Protein AF-A0A183L2C4-F1 (afdb_monomer_lite)

Sequence (84 aa):
LFQVGNLCDFVSVLNTARSYGLKTTVHIAETADQSEDWSKFLRLHLPDRLGHGIFLTNSDENSVLAREIVLKSQIPLGIVHFYC

Structure (mmCIF, N/CA/C/O backbone):
data_AF-A0A183L2C4-F1
#
_entry.id   AF-A0A183L2C4-F1
#
loop_
_atom_site.group_PDB
_atom_site.id
_atom_site.type_symbol
_atom_site.label_atom_id
_atom_site.label_alt_id
_atom_site.label_comp_id
_atom_site.label_asym_id
_atom_site.label_entity_id
_atom_site.label_seq_id
_atom_site.pdbx_PDB_ins_code
_atom_site.Cartn_x
_atom_site.Cartn_y
_atom_site.Cartn_z
_atom_site.occupancy
_atom_site.B_iso_or_equiv
_atom_site.auth_seq_id
_atom_site.auth_comp_id
_atom_site.auth_asym_id
_atom_site.auth_atom_id
_atom_site.pdbx_PDB_model_num
ATOM 1 N N . LEU A 1 1 ? -14.624 -3.249 -24.653 1.00 47.22 1 LEU A N 1
ATOM 2 C 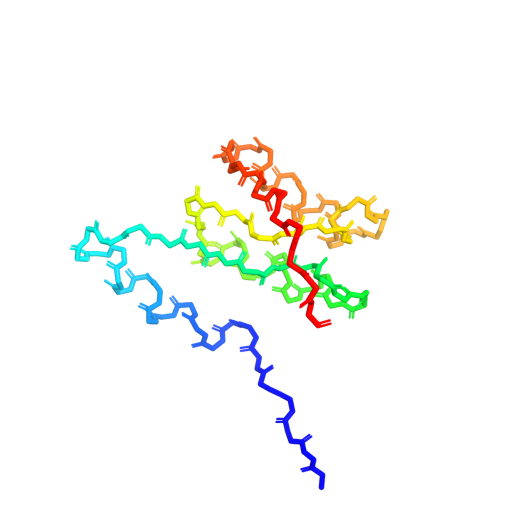CA . LEU A 1 1 ? -13.573 -2.468 -23.966 1.00 47.22 1 LEU A CA 1
ATOM 3 C C . LEU A 1 1 ? -13.735 -2.736 -22.480 1.00 47.22 1 LEU A C 1
ATOM 5 O O . LEU A 1 1 ? -14.722 -2.292 -21.914 1.00 47.22 1 LEU A O 1
ATOM 9 N N . PHE A 1 2 ? -12.877 -3.567 -21.890 1.00 51.09 2 PHE A N 1
ATOM 10 C CA . PHE A 1 2 ? -12.921 -3.819 -20.449 1.00 51.09 2 PHE A CA 1
ATOM 11 C C . PHE A 1 2 ? -12.341 -2.597 -19.736 1.00 51.09 2 PHE A C 1
ATOM 13 O O . PHE A 1 2 ? -11.217 -2.195 -20.030 1.00 51.09 2 PHE A O 1
ATOM 20 N N . GLN A 1 3 ? -13.122 -1.976 -18.856 1.00 58.88 3 GLN A N 1
ATOM 21 C CA . GLN A 1 3 ? -12.623 -0.920 -17.987 1.00 58.88 3 GLN A CA 1
ATOM 22 C C . GLN A 1 3 ? -11.847 -1.590 -16.852 1.00 58.88 3 GLN A C 1
ATOM 24 O O . GLN A 1 3 ? -12.422 -2.329 -16.055 1.00 58.88 3 GLN A O 1
ATOM 29 N N . VAL A 1 4 ? -10.535 -1.376 -16.818 1.00 68.12 4 VAL A N 1
ATOM 30 C CA . VAL A 1 4 ? -9.705 -1.754 -15.669 1.00 68.12 4 VAL A CA 1
ATOM 31 C C . VAL A 1 4 ? -10.068 -0.803 -14.523 1.00 68.12 4 VAL A C 1
ATOM 33 O O . VAL A 1 4 ? -10.149 0.407 -14.739 1.00 68.12 4 VAL A O 1
ATOM 36 N N . GLY A 1 5 ? -10.372 -1.343 -13.339 1.00 79.69 5 GLY A N 1
ATOM 37 C CA . GLY A 1 5 ? -10.709 -0.538 -12.155 1.00 79.69 5 GLY A CA 1
ATOM 38 C C . GLY A 1 5 ? -9.509 0.263 -11.639 1.00 79.69 5 GLY A C 1
ATOM 39 O O . GLY A 1 5 ? -8.368 -0.116 -11.898 1.00 79.69 5 GLY A O 1
ATOM 40 N N . ASN A 1 6 ? -9.749 1.358 -10.907 1.00 87.56 6 ASN A N 1
ATOM 41 C CA . ASN A 1 6 ? -8.678 2.169 -10.324 1.00 87.56 6 ASN A CA 1
ATOM 42 C C . ASN A 1 6 ? -8.438 1.782 -8.855 1.00 87.56 6 ASN A C 1
ATOM 44 O O . ASN A 1 6 ? -9.371 1.689 -8.058 1.00 87.56 6 ASN A O 1
ATOM 48 N N . LEU A 1 7 ? -7.171 1.594 -8.471 1.00 91.12 7 LEU A N 1
ATOM 49 C CA . LEU A 1 7 ? -6.788 1.237 -7.099 1.00 91.12 7 LEU A CA 1
ATOM 50 C C . LEU A 1 7 ? -7.296 2.256 -6.058 1.00 91.12 7 LEU A C 1
ATOM 52 O O . LEU A 1 7 ? -7.681 1.884 -4.948 1.00 91.12 7 LEU A O 1
ATOM 56 N N . CYS A 1 8 ? -7.334 3.542 -6.409 1.00 94.31 8 CYS A N 1
ATOM 57 C CA . CYS A 1 8 ? -7.778 4.609 -5.517 1.00 94.31 8 CYS A CA 1
ATOM 58 C C . CYS A 1 8 ? -9.283 4.565 -5.214 1.00 94.31 8 CYS A C 1
ATOM 60 O O . CYS A 1 8 ? -9.690 5.117 -4.191 1.00 94.31 8 CYS A O 1
ATOM 62 N N . ASP A 1 9 ? -10.099 3.880 -6.023 1.00 95.19 9 ASP A N 1
ATOM 63 C CA . ASP A 1 9 ? -11.541 3.743 -5.768 1.00 95.19 9 ASP A CA 1
ATOM 64 C C . ASP A 1 9 ? -11.810 2.988 -4.451 1.00 95.19 9 ASP A C 1
ATOM 66 O O . ASP A 1 9 ? -12.823 3.204 -3.782 1.00 95.19 9 ASP A O 1
ATOM 70 N N . PHE A 1 10 ? -10.859 2.156 -4.012 1.00 95.56 10 PHE A N 1
ATOM 71 C CA . PHE A 1 10 ? -10.956 1.370 -2.781 1.00 95.56 10 PHE A CA 1
ATOM 72 C C . PHE A 1 10 ? -10.530 2.126 -1.514 1.00 95.56 10 PHE A C 1
ATOM 74 O O . PHE A 1 10 ? -10.747 1.635 -0.405 1.00 95.56 10 PHE A O 1
ATOM 81 N N . VAL A 1 11 ? -9.955 3.328 -1.630 1.00 97.38 11 VAL A N 1
ATOM 82 C CA . VAL A 1 11 ? -9.450 4.094 -0.474 1.00 97.38 11 VAL A CA 1
ATOM 83 C C . VAL A 1 11 ? -10.544 4.325 0.566 1.00 97.38 11 VAL A C 1
ATOM 85 O O . VAL A 1 11 ? -10.310 4.134 1.759 1.00 97.38 11 VAL A O 1
ATOM 88 N N . SER A 1 12 ? -11.745 4.721 0.131 1.00 97.62 12 SER A N 1
ATOM 89 C CA . SER A 1 12 ? -12.840 5.042 1.052 1.00 97.62 12 SER A CA 1
ATOM 90 C C . SER A 1 12 ? -13.251 3.823 1.877 1.00 97.62 12 SER A C 1
ATOM 92 O O . SER A 1 12 ? -13.258 3.898 3.105 1.00 97.62 12 SER A O 1
ATOM 94 N N . VAL A 1 13 ? -13.499 2.682 1.226 1.00 97.62 13 VAL A N 1
ATOM 95 C CA . VAL A 1 13 ? -13.928 1.459 1.918 1.00 97.62 13 VAL A CA 1
ATOM 96 C C . VAL A 1 13 ? -1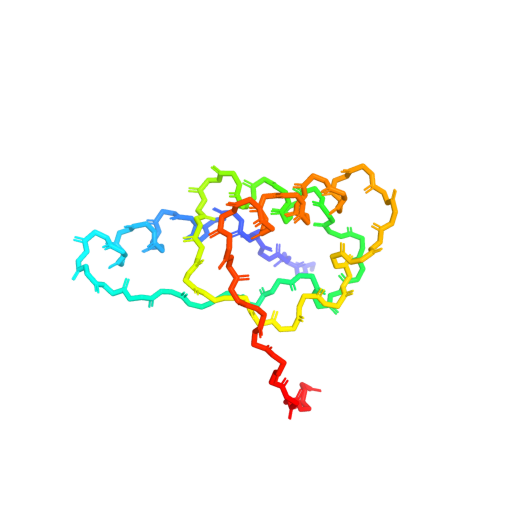2.835 0.900 2.835 1.00 97.62 13 VAL A C 1
ATOM 98 O O . VAL A 1 13 ? -13.140 0.458 3.943 1.00 97.62 13 VAL A O 1
ATOM 101 N N . LEU A 1 14 ? -11.559 0.981 2.442 1.00 97.81 14 LEU A N 1
ATOM 102 C CA . LEU A 1 14 ? -10.437 0.529 3.273 1.00 97.81 14 LEU A CA 1
ATOM 103 C C . LEU A 1 14 ? -10.219 1.431 4.495 1.00 97.81 14 LEU A C 1
ATOM 105 O O . LEU A 1 14 ? -9.965 0.935 5.595 1.00 97.81 14 LEU A O 1
ATOM 109 N N . ASN A 1 15 ? -10.374 2.748 4.339 1.00 97.81 15 ASN A N 1
ATOM 110 C CA . ASN A 1 15 ? -10.343 3.683 5.464 1.00 97.81 15 ASN A CA 1
ATOM 111 C C . ASN A 1 15 ? -11.523 3.453 6.419 1.00 97.81 15 ASN A C 1
ATOM 113 O O . ASN A 1 15 ? -11.336 3.474 7.637 1.00 97.81 15 ASN A O 1
ATOM 117 N N . THR A 1 16 ? -12.716 3.154 5.896 1.00 98.12 16 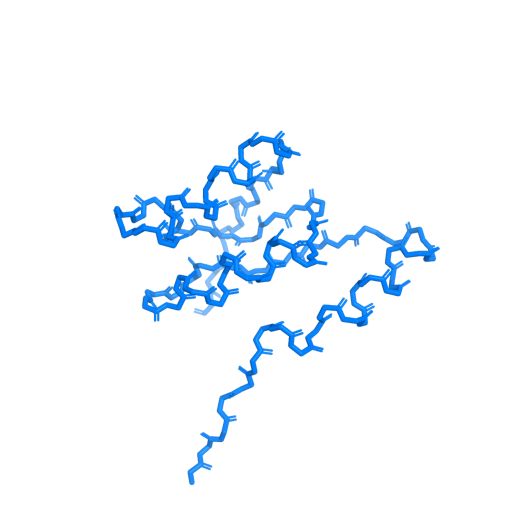THR A N 1
ATOM 118 C CA . THR A 1 16 ? -13.866 2.759 6.719 1.00 98.12 16 THR A CA 1
ATOM 119 C C . THR A 1 16 ? -13.582 1.467 7.485 1.00 98.12 16 THR A C 1
ATOM 121 O O . THR A 1 16 ? -13.761 1.444 8.700 1.00 98.12 16 THR A O 1
ATOM 124 N N . ALA A 1 17 ? -13.062 0.421 6.837 1.00 97.31 17 ALA A N 1
ATOM 125 C CA . ALA A 1 17 ? -12.683 -0.825 7.510 1.00 97.31 17 ALA A CA 1
ATOM 126 C C . ALA A 1 17 ? -11.699 -0.574 8.667 1.00 97.31 17 ALA A C 1
ATOM 128 O O . ALA A 1 17 ? -11.904 -1.059 9.783 1.00 97.31 17 ALA A O 1
ATOM 129 N N . ARG A 1 18 ? -10.685 0.268 8.434 1.00 96.38 18 ARG A N 1
ATOM 130 C CA . ARG A 1 18 ? -9.717 0.671 9.461 1.00 96.38 18 ARG A CA 1
ATOM 131 C C . ARG A 1 18 ? -10.365 1.433 10.619 1.00 96.38 18 ARG A C 1
ATOM 133 O O . ARG A 1 18 ? -9.998 1.199 11.767 1.00 96.38 18 ARG A O 1
ATOM 140 N N . SER A 1 19 ? -11.357 2.290 10.355 1.00 97.19 19 SER A N 1
ATOM 141 C CA . SER A 1 19 ? -12.105 2.992 11.415 1.00 97.19 19 SER A CA 1
ATOM 142 C C . SER A 1 19 ? -12.902 2.053 12.330 1.00 97.19 19 SER A C 1
ATOM 144 O O . SER A 1 19 ? -13.130 2.385 13.489 1.00 97.19 19 SER A O 1
ATOM 146 N N . TYR A 1 20 ? -13.248 0.853 11.850 1.00 98.00 20 TYR A N 1
ATOM 147 C CA . TYR A 1 20 ? -13.856 -0.213 12.653 1.00 98.00 20 TYR A CA 1
ATOM 148 C C . TYR A 1 20 ? -12.823 -1.130 13.332 1.00 98.00 20 TYR A C 1
ATOM 150 O O . TYR A 1 20 ? -13.186 -2.152 13.910 1.00 98.00 20 TYR A O 1
ATOM 158 N N . GLY A 1 21 ? -11.534 -0.781 13.279 1.00 97.25 21 GLY A N 1
ATOM 159 C CA . GLY A 1 21 ? -10.452 -1.538 13.908 1.00 97.25 21 GLY A CA 1
ATOM 160 C C . GLY A 1 21 ? -9.952 -2.734 13.093 1.00 97.25 21 GLY A C 1
ATOM 161 O O . GLY A 1 21 ? -9.152 -3.519 13.605 1.00 97.25 21 GLY A O 1
ATOM 162 N N . LEU A 1 22 ? -10.387 -2.888 11.836 1.00 97.62 22 LEU A N 1
ATOM 163 C CA . LEU A 1 22 ? -9.855 -3.924 10.952 1.00 97.62 22 LEU A CA 1
ATOM 164 C C . LEU A 1 22 ? -8.467 -3.533 10.437 1.00 97.62 22 LEU A C 1
ATOM 166 O O . LEU A 1 22 ? -8.213 -2.378 10.097 1.00 97.62 22 LEU A O 1
ATOM 170 N N . LYS A 1 23 ? -7.581 -4.526 10.341 1.00 96.19 23 LYS A N 1
ATOM 171 C CA . LYS A 1 23 ? -6.281 -4.377 9.680 1.00 96.19 23 LYS A CA 1
ATOM 172 C C . LYS A 1 23 ? -6.424 -4.630 8.186 1.00 96.19 23 LYS A C 1
ATOM 174 O O . LYS A 1 23 ? -7.160 -5.534 7.791 1.00 96.19 23 LYS A O 1
ATOM 179 N N . THR A 1 24 ? -5.697 -3.879 7.367 1.00 95.38 24 THR A N 1
ATOM 180 C CA . THR A 1 24 ? -5.731 -4.018 5.907 1.00 95.38 24 THR A CA 1
ATOM 181 C C . THR A 1 24 ? -4.409 -4.558 5.375 1.00 95.38 24 THR A C 1
ATOM 183 O O . THR A 1 24 ? -3.324 -4.184 5.822 1.00 95.38 24 THR A O 1
ATOM 186 N N . THR A 1 25 ? -4.497 -5.456 4.394 1.00 95.44 25 THR A N 1
ATOM 187 C CA . THR A 1 25 ? -3.362 -5.830 3.551 1.00 95.44 25 THR A CA 1
ATOM 188 C C . THR A 1 25 ? -3.728 -5.587 2.098 1.00 95.44 25 THR A C 1
ATOM 190 O O . THR A 1 25 ? -4.847 -5.893 1.690 1.00 95.44 25 THR A O 1
ATOM 193 N N . VAL A 1 26 ? -2.817 -4.973 1.343 1.00 94.56 26 VAL A N 1
ATOM 194 C CA . VAL A 1 26 ? -3.078 -4.554 -0.038 1.00 94.56 26 VAL A CA 1
ATOM 195 C C . VAL A 1 26 ? -1.974 -5.078 -0.937 1.00 94.56 26 VAL A C 1
ATOM 197 O O . VAL A 1 26 ? -0.792 -4.854 -0.681 1.00 94.56 26 VAL A O 1
ATOM 200 N N . HIS A 1 27 ? -2.378 -5.778 -1.987 1.00 93.56 27 HIS A N 1
ATOM 201 C CA . HIS A 1 27 ? -1.519 -6.191 -3.084 1.00 93.56 27 HIS A CA 1
ATOM 202 C C . HIS A 1 27 ? -1.241 -4.974 -3.969 1.00 93.56 27 HIS A C 1
ATOM 204 O O . HIS A 1 27 ? -2.172 -4.331 -4.452 1.00 93.56 27 HIS A O 1
ATOM 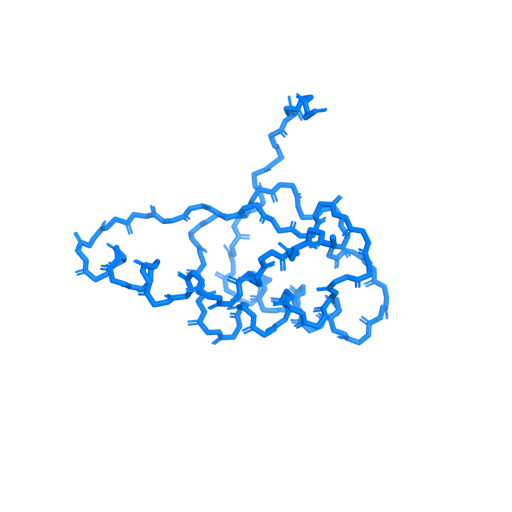210 N N . ILE A 1 28 ? 0.029 -4.600 -4.114 1.00 92.44 28 ILE A N 1
ATOM 211 C CA . ILE A 1 28 ? 0.426 -3.395 -4.849 1.00 92.44 28 ILE A CA 1
ATOM 212 C C . ILE A 1 28 ? 1.753 -3.628 -5.561 1.00 92.44 28 ILE A C 1
ATOM 214 O O . ILE A 1 28 ? 2.580 -4.415 -5.096 1.00 92.44 28 ILE A O 1
ATOM 218 N N . ALA A 1 29 ? 1.966 -2.918 -6.671 1.00 92.44 29 ALA A N 1
ATOM 219 C CA . ALA A 1 29 ? 3.184 -3.017 -7.471 1.00 92.44 29 ALA A CA 1
ATOM 220 C C . ALA A 1 29 ? 3.517 -4.462 -7.901 1.00 92.44 29 ALA A C 1
ATOM 222 O O . ALA A 1 29 ? 4.677 -4.877 -7.883 1.00 92.44 29 ALA A O 1
ATOM 223 N N . GLU A 1 30 ? 2.486 -5.237 -8.258 1.00 90.44 30 GLU A N 1
ATOM 224 C CA . GLU A 1 30 ? 2.612 -6.573 -8.864 1.00 90.44 30 GLU A CA 1
ATOM 225 C C . GLU A 1 30 ? 2.861 -6.524 -10.368 1.00 90.44 30 GLU A C 1
ATOM 227 O O . GLU A 1 30 ? 3.463 -7.438 -10.921 1.00 90.44 30 GLU A O 1
ATOM 232 N N . THR A 1 31 ? 2.412 -5.459 -11.025 1.00 87.81 31 THR A N 1
ATOM 233 C CA . THR A 1 31 ? 2.662 -5.177 -12.439 1.00 87.81 31 THR A CA 1
ATOM 234 C C . THR A 1 31 ? 3.536 -3.937 -12.557 1.00 87.81 31 THR A C 1
ATOM 236 O O . THR A 1 31 ? 3.572 -3.120 -11.641 1.00 87.81 31 THR A O 1
ATOM 239 N N . ALA A 1 32 ? 4.239 -3.773 -13.673 1.00 88.12 32 ALA A N 1
ATOM 240 C CA . ALA A 1 32 ? 4.942 -2.527 -13.960 1.00 88.12 32 ALA A CA 1
ATOM 241 C C . ALA A 1 32 ? 3.953 -1.396 -1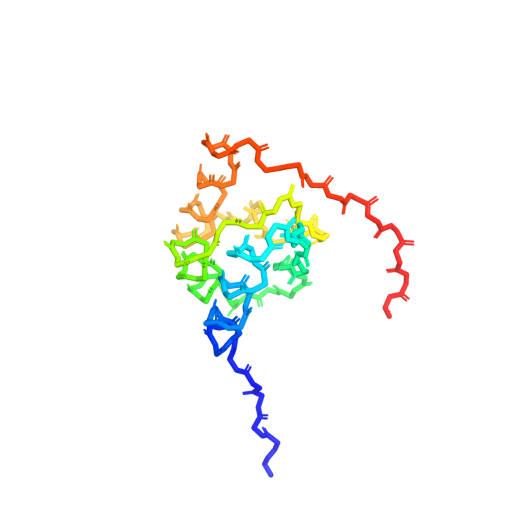4.329 1.00 88.12 32 ALA A C 1
ATOM 243 O O . ALA A 1 32 ? 2.746 -1.620 -14.446 1.00 88.12 32 ALA A O 1
ATOM 244 N N . ASP A 1 33 ? 4.483 -0.184 -14.508 1.00 88.06 33 ASP A N 1
ATOM 245 C CA . ASP A 1 33 ? 3.829 0.948 -15.188 1.00 88.06 33 ASP A CA 1
ATOM 246 C C . ASP A 1 33 ? 2.550 1.521 -14.545 1.00 88.06 33 ASP A C 1
ATOM 248 O O . ASP A 1 33 ? 1.786 2.227 -15.197 1.00 88.06 33 ASP A O 1
ATOM 252 N N . GLN A 1 34 ? 2.326 1.277 -13.250 1.00 91.19 34 GLN A N 1
ATOM 253 C CA . GLN A 1 34 ? 1.219 1.873 -12.478 1.00 91.19 34 GLN A CA 1
ATOM 254 C C . GLN A 1 34 ? 1.710 2.663 -11.253 1.00 91.19 34 GLN A C 1
ATOM 256 O O . GLN A 1 34 ? 0.993 2.832 -10.266 1.00 91.19 34 GLN A O 1
ATOM 261 N N . SER A 1 35 ? 2.952 3.149 -11.295 1.00 93.81 35 SER A N 1
ATOM 262 C CA . SER A 1 35 ? 3.603 3.765 -10.136 1.00 93.81 35 SER A CA 1
ATOM 263 C C . SER A 1 35 ? 2.902 5.025 -9.627 1.00 93.81 35 SER A C 1
ATOM 265 O O . SER A 1 35 ? 2.886 5.268 -8.415 1.00 93.81 35 SER A O 1
ATOM 267 N N . GLU A 1 36 ? 2.256 5.790 -10.512 1.00 95.19 36 GLU A N 1
ATOM 268 C CA . GLU A 1 36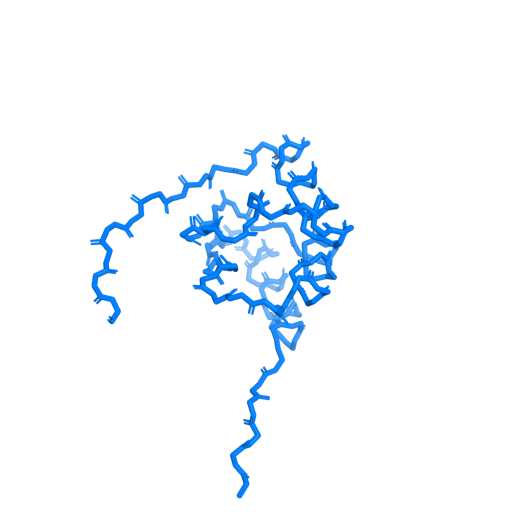 ? 1.433 6.944 -10.134 1.00 95.19 36 GLU A CA 1
ATOM 269 C C . GLU A 1 36 ? 0.295 6.537 -9.187 1.00 95.19 36 GLU A C 1
ATOM 271 O O . GLU A 1 36 ? 0.187 7.093 -8.087 1.00 95.19 36 GLU A O 1
ATOM 276 N N . ASP A 1 37 ? -0.486 5.518 -9.564 1.00 94.00 37 ASP A N 1
ATOM 277 C CA . ASP A 1 37 ? -1.588 4.993 -8.755 1.00 94.00 37 ASP A CA 1
ATOM 278 C C . ASP A 1 37 ? -1.084 4.449 -7.415 1.00 94.00 37 ASP A C 1
ATOM 280 O O . ASP A 1 37 ? -1.724 4.678 -6.386 1.00 94.00 37 ASP A O 1
ATOM 284 N N . TRP A 1 38 ? 0.087 3.798 -7.378 1.00 95.06 38 TRP A N 1
ATOM 285 C CA . TRP A 1 38 ? 0.646 3.298 -6.118 1.00 95.06 38 TRP A CA 1
ATOM 286 C C . TRP A 1 38 ? 0.999 4.433 -5.164 1.00 95.06 38 TRP A C 1
ATOM 288 O O . TRP A 1 38 ? 0.630 4.400 -3.988 1.00 95.06 38 TRP A O 1
ATOM 298 N N . SER A 1 39 ? 1.700 5.454 -5.664 1.00 96.06 39 SER A N 1
ATOM 299 C CA . SER A 1 39 ? 2.122 6.585 -4.838 1.00 96.06 39 SER A CA 1
ATOM 300 C C . SER A 1 39 ? 0.920 7.401 -4.354 1.00 96.06 39 SER A C 1
ATOM 302 O O . SER A 1 39 ? 0.899 7.859 -3.211 1.00 96.06 39 SER A O 1
ATOM 304 N N . LYS A 1 40 ? -0.108 7.556 -5.197 1.00 97.12 40 LYS A N 1
ATOM 305 C CA . LYS A 1 40 ? -1.357 8.237 -4.850 1.00 97.12 40 LYS A CA 1
ATOM 306 C C . LYS A 1 40 ? -2.138 7.448 -3.805 1.00 97.12 40 LYS A C 1
ATOM 308 O O . LYS A 1 40 ? -2.532 8.022 -2.792 1.00 97.12 40 LYS A O 1
ATOM 313 N N . PHE A 1 41 ? -2.301 6.142 -4.004 1.00 97.44 41 PHE A N 1
ATOM 314 C CA . PHE A 1 41 ? -2.968 5.267 -3.047 1.00 97.44 41 PHE A CA 1
ATOM 315 C C . PHE A 1 41 ? -2.289 5.313 -1.675 1.00 97.44 41 PHE A C 1
ATOM 317 O O . PHE A 1 41 ? -2.960 5.569 -0.680 1.00 97.44 41 PHE A O 1
ATOM 324 N N . LEU A 1 42 ? -0.960 5.171 -1.619 1.00 96.94 42 LEU A N 1
ATOM 325 C CA . LEU A 1 42 ? -0.199 5.167 -0.363 1.00 96.94 42 LEU A CA 1
ATOM 326 C C . LEU A 1 42 ? -0.220 6.514 0.380 1.00 96.94 42 LEU A C 1
ATOM 328 O O . LEU A 1 42 ? -0.017 6.548 1.591 1.00 96.94 42 LEU A O 1
ATOM 332 N N . ARG A 1 43 ? -0.498 7.631 -0.308 1.00 97.00 43 ARG A N 1
ATOM 333 C CA . ARG A 1 43 ? -0.757 8.929 0.347 1.00 97.00 43 ARG A CA 1
ATOM 334 C C . ARG A 1 43 ? -2.148 9.011 0.970 1.00 97.00 43 ARG A C 1
ATOM 336 O O . ARG A 1 43 ? -2.336 9.753 1.929 1.00 97.00 43 ARG A O 1
ATOM 343 N N . LEU A 1 44 ? -3.119 8.289 0.414 1.00 97.50 44 LEU A N 1
ATOM 344 C CA . LEU A 1 44 ? -4.523 8.338 0.825 1.00 97.50 44 LEU A CA 1
ATOM 345 C C . LEU A 1 44 ? -4.906 7.219 1.809 1.00 97.50 44 LEU A C 1
ATOM 347 O O . LEU A 1 44 ? -5.856 7.372 2.581 1.00 97.50 44 LEU A O 1
ATOM 351 N N . HIS A 1 45 ? -4.186 6.099 1.781 1.00 97.12 45 HIS A N 1
ATOM 352 C CA . HIS A 1 45 ? -4.382 4.949 2.652 1.00 97.12 45 HIS A CA 1
ATOM 353 C C . HIS A 1 45 ? -3.042 4.269 2.965 1.00 97.12 45 HIS A C 1
ATOM 355 O O . HIS A 1 45 ? -2.292 3.905 2.062 1.00 97.12 45 HIS A O 1
ATOM 361 N N . LEU A 1 46 ? -2.771 4.044 4.254 1.00 96.12 46 LEU A N 1
ATOM 362 C CA . LEU A 1 46 ? -1.601 3.301 4.726 1.00 96.12 46 LEU A CA 1
ATOM 363 C C . LEU A 1 46 ? -2.040 1.913 5.217 1.00 96.12 46 LEU A C 1
ATOM 365 O O . LEU A 1 46 ? -2.581 1.815 6.324 1.00 96.12 46 LEU A O 1
ATOM 369 N N . PRO A 1 47 ? -1.840 0.851 4.418 1.00 95.94 47 PRO A N 1
ATOM 370 C CA . PRO A 1 47 ? -2.175 -0.502 4.837 1.00 95.94 47 PRO A CA 1
ATOM 371 C C . PRO A 1 47 ? -1.195 -1.026 5.890 1.00 95.94 47 PRO A C 1
ATOM 373 O O . PRO A 1 47 ? -0.036 -0.619 5.944 1.00 95.94 47 PRO A O 1
ATOM 376 N N . ASP A 1 48 ? -1.640 -1.980 6.705 1.00 96.31 48 ASP A N 1
ATOM 377 C CA . ASP A 1 48 ? -0.815 -2.579 7.763 1.00 96.31 48 ASP A CA 1
ATOM 378 C C . ASP A 1 48 ? 0.219 -3.583 7.218 1.00 96.31 48 ASP A C 1
ATOM 380 O O . ASP A 1 48 ? 1.160 -3.954 7.919 1.00 96.31 48 ASP A O 1
ATOM 384 N N . ARG A 1 49 ? 0.042 -4.049 5.976 1.00 95.38 49 ARG A N 1
ATOM 385 C CA . ARG A 1 49 ? 0.976 -4.919 5.244 1.00 95.38 49 ARG A CA 1
ATOM 386 C C . ARG A 1 49 ? 0.779 -4.763 3.737 1.00 95.38 49 ARG A C 1
ATOM 388 O O . ARG A 1 49 ? -0.360 -4.702 3.275 1.00 95.38 49 ARG A O 1
ATOM 395 N N . LEU A 1 50 ? 1.858 -4.810 2.963 1.00 93.56 50 LEU A N 1
ATOM 396 C CA . LEU A 1 50 ? 1.774 -4.901 1.501 1.00 93.56 50 LEU A CA 1
ATOM 397 C C . LEU A 1 50 ? 1.976 -6.331 1.008 1.00 93.56 50 LEU A C 1
ATOM 399 O O . LEU A 1 50 ? 2.866 -7.018 1.495 1.00 93.56 50 LEU A O 1
ATOM 403 N N . GLY A 1 51 ? 1.178 -6.769 0.041 1.00 91.38 51 GLY A N 1
ATOM 404 C CA . GLY A 1 51 ? 1.419 -7.993 -0.721 1.00 91.38 51 GLY A CA 1
ATOM 405 C C . GLY A 1 51 ? 2.335 -7.716 -1.914 1.00 91.38 51 GLY A C 1
ATOM 406 O O . GLY A 1 51 ? 2.159 -6.705 -2.594 1.00 91.38 51 GLY A O 1
ATOM 407 N N . HIS A 1 52 ? 3.289 -8.620 -2.162 1.00 87.88 52 HIS A N 1
ATOM 408 C CA . HIS A 1 52 ? 4.264 -8.583 -3.263 1.00 87.88 52 HIS A CA 1
ATOM 409 C C . HIS A 1 52 ? 5.198 -7.365 -3.247 1.00 87.88 52 HIS A C 1
ATOM 411 O O . HIS A 1 52 ? 6.323 -7.478 -2.762 1.00 87.88 52 HIS A O 1
ATOM 417 N N . GLY A 1 53 ? 4.768 -6.214 -3.776 1.00 87.50 53 GLY A N 1
ATOM 418 C CA . GLY A 1 53 ? 5.580 -4.996 -3.819 1.00 87.50 53 GLY A CA 1
ATOM 419 C C . GLY A 1 53 ? 6.783 -5.058 -4.767 1.00 87.50 53 GLY A C 1
ATOM 420 O O . GLY A 1 53 ? 7.726 -4.292 -4.583 1.00 87.50 53 GLY A O 1
ATOM 421 N N . ILE A 1 54 ? 6.776 -5.963 -5.754 1.00 89.81 54 ILE A N 1
ATOM 422 C CA . ILE A 1 54 ? 7.933 -6.275 -6.614 1.00 89.81 54 ILE A CA 1
ATOM 423 C C . ILE A 1 54 ? 8.440 -5.025 -7.339 1.00 89.81 54 ILE A C 1
ATOM 425 O O . ILE A 1 54 ? 9.633 -4.739 -7.320 1.00 89.81 54 ILE A O 1
ATOM 429 N N . PHE A 1 55 ? 7.540 -4.242 -7.931 1.00 93.38 55 PHE A N 1
ATOM 430 C CA . PHE A 1 55 ? 7.917 -3.075 -8.727 1.00 93.38 55 PHE A CA 1
ATOM 431 C C . PHE A 1 55 ? 8.134 -1.796 -7.901 1.00 93.38 55 PHE A C 1
ATOM 433 O O . PHE A 1 55 ? 8.524 -0.773 -8.460 1.00 93.38 55 PHE A O 1
ATOM 440 N N . LEU A 1 56 ? 8.003 -1.837 -6.564 1.00 91.12 56 LEU A N 1
ATOM 441 C CA . LEU A 1 56 ? 8.379 -0.701 -5.701 1.00 91.12 56 LEU A CA 1
ATOM 442 C C . LEU A 1 56 ? 9.882 -0.397 -5.752 1.00 91.12 56 LEU A C 1
ATOM 444 O O . LEU A 1 56 ? 10.307 0.696 -5.376 1.00 91.12 56 LEU A O 1
ATOM 448 N N . THR A 1 57 ? 10.715 -1.346 -6.187 1.00 90.69 57 THR A N 1
ATOM 449 C CA . THR A 1 57 ? 12.163 -1.144 -6.347 1.00 90.69 57 THR A CA 1
ATOM 450 C C . THR A 1 57 ? 12.535 -0.408 -7.632 1.00 90.69 57 THR A C 1
ATOM 452 O O . THR A 1 57 ? 13.707 -0.078 -7.809 1.00 90.69 57 THR A O 1
ATOM 455 N N . ASN A 1 58 ? 11.568 -0.111 -8.506 1.00 92.69 58 ASN A N 1
ATOM 456 C CA . ASN A 1 58 ? 11.815 0.670 -9.713 1.00 92.69 58 ASN A CA 1
ATOM 457 C C . ASN A 1 58 ? 12.375 2.064 -9.382 1.00 92.69 58 ASN A C 1
ATOM 459 O O . ASN A 1 58 ? 12.257 2.583 -8.262 1.00 92.69 58 ASN A O 1
ATOM 463 N N . SER A 1 59 ? 13.049 2.649 -10.369 1.00 93.38 59 SER A N 1
ATOM 464 C CA . SER A 1 59 ? 13.775 3.916 -10.226 1.00 93.38 59 SER A CA 1
ATOM 465 C C . SER A 1 59 ? 12.993 5.135 -10.715 1.00 93.38 59 SER A C 1
ATOM 467 O O . SER A 1 59 ? 13.517 6.242 -10.627 1.00 93.38 59 SER A O 1
ATOM 469 N N . ASP A 1 60 ? 11.771 4.961 -11.226 1.00 96.00 60 ASP A N 1
ATOM 470 C CA . ASP A 1 60 ? 10.922 6.095 -11.590 1.00 96.00 60 ASP A CA 1
ATOM 471 C C . ASP A 1 60 ? 10.475 6.878 -10.345 1.00 96.00 60 ASP A C 1
ATOM 473 O O . ASP A 1 60 ? 10.384 6.334 -9.240 1.00 96.00 60 ASP A O 1
ATOM 477 N N . GLU A 1 61 ? 10.200 8.170 -10.532 1.00 96.06 61 GLU A N 1
ATOM 478 C CA . GLU A 1 61 ? 9.901 9.114 -9.450 1.00 96.06 61 GLU A CA 1
ATOM 479 C C . GLU A 1 61 ? 8.762 8.628 -8.543 1.00 96.06 61 GLU A C 1
ATOM 481 O O . GLU A 1 61 ? 8.880 8.650 -7.316 1.00 96.06 61 GLU A O 1
ATOM 486 N N . ASN A 1 62 ? 7.679 8.119 -9.130 1.00 96.44 62 ASN A N 1
ATOM 487 C CA . ASN A 1 62 ? 6.522 7.669 -8.368 1.00 96.44 62 ASN A CA 1
ATOM 488 C C . ASN A 1 62 ? 6.813 6.386 -7.577 1.00 96.44 62 ASN A C 1
ATOM 490 O O . ASN A 1 62 ? 6.372 6.275 -6.431 1.00 96.44 62 ASN A O 1
ATOM 494 N N . SER A 1 63 ? 7.595 5.452 -8.128 1.00 94.69 63 SER A N 1
ATOM 495 C CA . SER A 1 63 ? 8.049 4.263 -7.391 1.00 94.69 63 SER A CA 1
ATOM 496 C C . SER A 1 63 ? 8.979 4.625 -6.236 1.00 94.69 63 SER A C 1
ATOM 498 O O . SER A 1 63 ? 8.850 4.062 -5.148 1.00 94.69 63 SER A O 1
ATOM 500 N N . VAL A 1 64 ? 9.875 5.601 -6.423 1.00 96.50 64 VAL A N 1
ATOM 501 C CA . VAL A 1 64 ? 10.728 6.126 -5.344 1.00 96.50 64 VAL A CA 1
ATOM 502 C C . VAL A 1 64 ? 9.866 6.725 -4.233 1.00 96.50 64 VAL A C 1
ATOM 504 O O . VAL A 1 64 ? 10.032 6.357 -3.071 1.00 96.50 64 VAL A O 1
ATOM 507 N N . LEU A 1 65 ? 8.896 7.577 -4.580 1.00 97.19 65 LEU A N 1
ATOM 508 C CA . LEU A 1 65 ? 7.978 8.185 -3.613 1.00 97.19 65 LEU A CA 1
ATOM 509 C C . LEU A 1 65 ? 7.145 7.135 -2.868 1.00 97.19 65 LEU A C 1
ATOM 511 O O . LEU A 1 65 ? 7.027 7.197 -1.644 1.00 97.19 65 LEU A O 1
ATOM 515 N N . ALA A 1 66 ? 6.590 6.154 -3.582 1.00 96.19 66 ALA A N 1
ATOM 516 C CA . ALA A 1 66 ? 5.845 5.048 -2.988 1.00 96.19 66 ALA A CA 1
ATOM 517 C C . ALA A 1 66 ? 6.719 4.250 -2.007 1.00 96.19 66 ALA A C 1
ATOM 519 O O . ALA A 1 66 ? 6.325 4.027 -0.860 1.00 96.19 66 ALA A O 1
ATOM 520 N N . ARG A 1 67 ? 7.940 3.883 -2.419 1.00 95.19 67 ARG A N 1
ATOM 521 C CA . ARG A 1 67 ? 8.908 3.166 -1.578 1.00 95.19 67 ARG A CA 1
ATOM 522 C C . ARG A 1 67 ? 9.289 3.964 -0.336 1.00 95.19 67 ARG A C 1
ATOM 524 O O . ARG A 1 67 ? 9.375 3.395 0.750 1.00 95.19 67 ARG A O 1
ATOM 531 N N . GLU A 1 68 ? 9.487 5.272 -0.461 1.00 96.81 68 GLU A N 1
ATOM 532 C CA . GLU A 1 68 ? 9.765 6.130 0.689 1.00 96.81 68 GLU A CA 1
ATOM 533 C C . GLU A 1 68 ? 8.623 6.146 1.703 1.00 96.81 68 GLU A C 1
ATOM 535 O O . GLU A 1 68 ? 8.893 6.096 2.902 1.00 96.81 68 GLU A O 1
ATOM 540 N N . ILE A 1 69 ? 7.366 6.204 1.248 1.00 96.69 69 ILE A N 1
ATOM 541 C CA . ILE A 1 69 ? 6.200 6.140 2.140 1.00 96.69 69 ILE A CA 1
ATOM 542 C C . ILE A 1 69 ? 6.204 4.808 2.896 1.00 96.69 69 ILE A C 1
ATOM 544 O O . ILE A 1 69 ? 6.123 4.804 4.121 1.00 96.69 69 ILE A O 1
ATOM 548 N N . VAL A 1 70 ? 6.387 3.689 2.188 1.00 95.06 70 VAL A N 1
ATOM 549 C CA . VAL A 1 70 ? 6.440 2.340 2.784 1.00 95.06 70 VAL A CA 1
ATOM 550 C C . VAL A 1 70 ? 7.522 2.238 3.858 1.00 95.06 70 VAL A C 1
ATOM 552 O O . VAL A 1 70 ? 7.249 1.764 4.963 1.00 95.06 70 VAL A O 1
ATOM 555 N N . LEU A 1 71 ? 8.731 2.726 3.565 1.00 94.94 71 LEU A N 1
ATOM 556 C CA . LEU A 1 71 ? 9.853 2.704 4.504 1.00 94.94 71 LEU A CA 1
ATOM 557 C C . LEU A 1 71 ? 9.617 3.628 5.705 1.00 94.94 71 LEU A C 1
ATOM 559 O O . LEU A 1 71 ? 9.822 3.210 6.842 1.00 94.94 71 LEU A O 1
ATOM 563 N N . LYS A 1 72 ? 9.155 4.865 5.491 1.00 96.38 72 LYS A N 1
ATOM 564 C CA . LYS A 1 72 ? 8.883 5.827 6.576 1.00 96.38 72 LYS A CA 1
ATOM 565 C C . LYS A 1 72 ? 7.764 5.340 7.497 1.00 96.38 72 LYS A C 1
ATOM 567 O O . LYS A 1 72 ? 7.864 5.492 8.710 1.00 96.38 72 LYS A O 1
ATOM 572 N N . SER A 1 73 ? 6.733 4.717 6.932 1.00 94.38 73 SER A N 1
ATOM 573 C CA . SER A 1 73 ? 5.603 4.150 7.673 1.00 94.38 73 SER A CA 1
ATOM 574 C C . SER A 1 73 ? 5.872 2.751 8.235 1.00 94.38 73 SER A C 1
ATOM 576 O O . SER A 1 73 ? 5.000 2.206 8.906 1.00 94.38 73 SER A O 1
ATOM 578 N N . GLN A 1 74 ? 7.061 2.179 7.991 1.00 93.94 74 GLN A N 1
ATOM 579 C CA . GLN A 1 74 ? 7.469 0.852 8.468 1.00 93.94 74 GLN A CA 1
ATOM 580 C C . GLN A 1 74 ? 6.470 -0.253 8.079 1.00 93.94 74 GLN A C 1
ATOM 582 O O . GLN A 1 74 ? 6.216 -1.178 8.852 1.00 93.94 74 GLN A O 1
ATOM 587 N N . ILE A 1 75 ? 5.883 -0.154 6.881 1.00 93.25 75 ILE A N 1
ATOM 588 C CA . ILE A 1 75 ? 4.893 -1.128 6.417 1.00 93.25 75 ILE A CA 1
ATOM 589 C C . ILE A 1 75 ? 5.634 -2.410 6.003 1.00 93.25 75 ILE A C 1
ATOM 591 O O . ILE A 1 75 ? 6.455 -2.368 5.084 1.00 93.25 75 ILE A O 1
ATOM 595 N N . PRO A 1 76 ? 5.369 -3.563 6.643 1.00 91.94 76 PRO A N 1
ATOM 596 C CA . PRO A 1 76 ? 6.032 -4.808 6.291 1.00 91.94 76 PRO A CA 1
ATOM 597 C C . PRO A 1 76 ? 5.584 -5.303 4.910 1.00 91.94 76 PRO A C 1
ATOM 599 O O . PRO A 1 76 ? 4.389 -5.337 4.597 1.00 91.94 76 PRO A O 1
ATOM 602 N N . LEU A 1 77 ? 6.548 -5.770 4.112 1.00 84.06 77 LEU A N 1
ATOM 603 C CA . LEU A 1 77 ? 6.278 -6.519 2.888 1.00 84.06 77 LEU A CA 1
ATOM 604 C C . LEU A 1 77 ? 5.936 -7.970 3.252 1.00 84.06 77 LEU A C 1
ATOM 606 O O . LEU A 1 77 ? 6.728 -8.698 3.850 1.00 84.06 77 LEU A O 1
ATOM 610 N N . GLY A 1 78 ? 4.729 -8.397 2.906 1.00 68.62 78 GLY A N 1
ATOM 611 C CA . GLY A 1 78 ? 4.355 -9.797 2.824 1.00 68.62 78 GLY A CA 1
ATOM 612 C C . GLY A 1 78 ? 4.934 -10.384 1.545 1.00 68.62 78 GLY A C 1
ATOM 613 O O . GLY A 1 78 ? 4.325 -10.273 0.483 1.00 68.62 78 GLY A O 1
ATOM 614 N N . ILE A 1 79 ? 6.103 -11.019 1.646 1.00 58.78 79 ILE A N 1
ATOM 615 C CA . ILE A 1 79 ? 6.599 -11.914 0.598 1.00 58.78 79 ILE A CA 1
ATOM 616 C C . ILE A 1 79 ? 5.716 -13.157 0.665 1.00 58.78 79 ILE A C 1
ATOM 618 O O . ILE A 1 79 ? 6.001 -14.096 1.406 1.00 58.78 79 ILE A O 1
ATOM 622 N N . VAL A 1 80 ? 4.580 -13.119 -0.025 1.00 48.44 80 VAL A N 1
ATOM 623 C CA . VAL A 1 80 ? 3.698 -14.273 -0.121 1.00 48.44 80 VAL A CA 1
ATOM 624 C C . VAL A 1 80 ? 3.882 -14.860 -1.505 1.00 48.44 80 VAL A C 1
ATOM 626 O O . VAL A 1 80 ? 3.541 -14.259 -2.516 1.00 48.44 80 VAL A O 1
ATOM 629 N N . HIS A 1 81 ? 4.532 -16.016 -1.528 1.00 41.50 81 HIS A N 1
ATOM 630 C CA . HIS A 1 81 ? 4.811 -16.818 -2.707 1.00 41.50 81 HIS A CA 1
ATOM 631 C C . HIS A 1 81 ? 3.492 -17.457 -3.179 1.00 41.50 81 HIS A C 1
ATOM 633 O O . HIS A 1 81 ? 3.281 -18.655 -3.016 1.00 41.50 81 HIS A O 1
ATOM 639 N N . PHE A 1 82 ? 2.554 -16.645 -3.666 1.00 42.06 82 PHE A N 1
ATOM 640 C CA . PHE A 1 82 ? 1.353 -17.130 -4.330 1.00 42.06 82 PHE A CA 1
ATOM 641 C C . PHE A 1 82 ? 1.567 -17.039 -5.837 1.00 42.06 82 PHE A C 1
ATOM 643 O O . PHE A 1 82 ? 1.848 -15.972 -6.378 1.00 42.06 82 PHE A O 1
ATOM 650 N N . TYR A 1 83 ? 1.485 -18.198 -6.488 1.00 35.97 83 TYR A N 1
ATOM 651 C CA . TYR A 1 83 ? 1.291 -18.310 -7.925 1.00 35.97 83 TYR A CA 1
ATOM 652 C C . TYR A 1 83 ? -0.074 -17.673 -8.235 1.00 35.97 83 TYR A C 1
ATOM 654 O O . TYR A 1 83 ? -1.100 -18.293 -7.951 1.00 35.97 83 TYR A O 1
ATOM 662 N N . CYS A 1 84 ? -0.081 -16.422 -8.699 1.00 36.28 84 CYS A N 1
ATOM 663 C CA . CYS A 1 84 ? -1.233 -15.850 -9.399 1.00 36.28 84 CYS A CA 1
ATOM 664 C C . CYS A 1 84 ? -1.369 -16.506 -10.776 1.00 36.28 84 CYS A C 1
ATOM 666 O O . CYS A 1 84 ? -0.317 -16.728 -11.424 1.00 36.28 84 CYS A O 1
#

pLDDT: mean 88.5, std 15.6, range [35.97, 98.12]

Foldseek 3Di:
DDDDDQPQVCLVVVVVCVVVVDADEEEPPPDPDCLQSLLVSLVSDPGQAYEPLPCLPPDDPSSVNNVVSCVVVVHYYDPDPDDD

InterPro domains:
  IPR032466 Metal-dependent hydrolase [SSF51556] (9-70)

Organism: NCBI:txid6186

Radius of gyration: 12.67 Å; chains: 1; bounding box: 28×27×38 Å

Secondary structure (DSSP, 8-state):
---PPPGGGGHHHHHHHHHTT---EEEESSSSS-HHHHHHHHHH---SEEEE-GGGG--SHHHHHHHHHHHHTTPPEE------